Protein AF-R0KUG2-F1 (afdb_monomer_lite)

Foldseek 3Di:
DVVVVVPPPPDDDDAKDWDDPFDPDNIDIDGDPDPDDDDDDDPPPCPVVVVVVVCVVVPDPPD

Radius of gyration: 15.69 Å; chains: 1; bounding box: 40×27×39 Å

pLDDT: mean 85.87, std 15.7, range [42.16, 98.0]

Secondary structure (DSSP, 8-state):
-HHHHHT--------EEEEEEETTEEEEEEE--SSS-----STTSSHHHHHHHHHHHTT----

Organism: Nosema bombycis (strain CQ1 / CVCC 102059) (NCBI:txid578461)

Structure (mmCIF, N/CA/C/O backbone):
data_AF-R0KUG2-F1
#
_entry.id   AF-R0KUG2-F1
#
loop_
_atom_site.group_PDB
_atom_site.id
_atom_site.type_symbol
_atom_site.label_atom_id
_atom_site.label_alt_id
_atom_site.label_comp_id
_atom_site.label_asym_id
_atom_site.label_entity_id
_atom_site.label_seq_id
_atom_site.pdbx_PDB_ins_code
_atom_site.Cartn_x
_atom_site.Cartn_y
_atom_site.Cartn_z
_atom_site.occupancy
_atom_site.B_iso_or_equiv
_atom_site.auth_seq_id
_atom_site.auth_comp_id
_atom_site.auth_asym_id
_atom_site.auth_atom_id
_atom_site.pdbx_PDB_model_num
ATOM 1 N N . MET A 1 1 ? -25.417 -3.153 23.754 1.00 54.91 1 MET A N 1
ATOM 2 C CA . MET A 1 1 ? -26.466 -2.584 22.873 1.00 54.91 1 MET A CA 1
ATOM 3 C C . MET A 1 1 ? -26.583 -1.065 22.979 1.00 54.91 1 MET A C 1
ATOM 5 O O . MET A 1 1 ? -26.313 -0.420 21.981 1.00 54.91 1 MET A O 1
ATOM 9 N N . ALA A 1 2 ? -26.917 -0.454 24.129 1.00 54.53 2 ALA A N 1
ATOM 10 C CA . ALA A 1 2 ? -26.939 1.021 24.240 1.00 54.53 2 ALA A CA 1
ATOM 11 C C . ALA A 1 2 ? -25.531 1.660 24.329 1.00 54.53 2 ALA A C 1
ATOM 13 O O . ALA A 1 2 ? -25.300 2.742 23.800 1.00 54.53 2 ALA A O 1
ATOM 14 N N . PHE A 1 3 ? -24.571 0.965 24.952 1.00 56.00 3 PHE A N 1
ATOM 15 C CA . PHE A 1 3 ? -23.189 1.439 25.118 1.00 56.00 3 PHE A CA 1
ATOM 16 C C . PHE A 1 3 ? -22.380 1.442 23.804 1.00 56.00 3 PHE A C 1
ATOM 18 O O . PHE A 1 3 ? -21.503 2.280 23.616 1.00 56.00 3 PHE A O 1
ATOM 25 N N . ASP A 1 4 ? -22.719 0.551 22.867 1.00 60.59 4 ASP A N 1
ATOM 26 C CA . ASP A 1 4 ? -22.043 0.427 21.567 1.00 60.59 4 ASP A CA 1
ATOM 27 C C . ASP A 1 4 ? -22.437 1.555 20.598 1.00 60.59 4 ASP A C 1
ATOM 29 O O . ASP A 1 4 ? -21.626 1.991 19.788 1.00 60.59 4 ASP A O 1
ATOM 33 N N . LEU A 1 5 ? -23.662 2.084 20.720 1.00 60.31 5 LEU A N 1
ATOM 34 C CA . LEU A 1 5 ? -24.145 3.205 19.904 1.00 60.31 5 LEU A CA 1
ATOM 35 C C . LEU A 1 5 ? -23.595 4.564 20.368 1.00 60.31 5 LEU A C 1
ATOM 37 O O . LEU A 1 5 ? -23.431 5.461 19.547 1.00 60.31 5 LEU A O 1
ATOM 41 N N . LEU A 1 6 ? -23.263 4.714 21.657 1.00 58.06 6 LEU A N 1
ATOM 42 C CA . LEU A 1 6 ? -22.602 5.919 22.185 1.00 58.06 6 LEU A CA 1
ATOM 43 C C . LEU A 1 6 ? -21.095 5.954 21.873 1.00 58.06 6 LEU A C 1
ATOM 45 O O . LEU A 1 6 ? -20.493 7.022 21.910 1.00 58.06 6 LEU A O 1
ATOM 49 N N . ASN A 1 7 ? -20.502 4.810 21.513 1.00 59.16 7 ASN A N 1
ATOM 50 C CA . ASN A 1 7 ? -19.113 4.680 21.061 1.00 59.16 7 ASN A CA 1
ATOM 51 C C . ASN A 1 7 ? -19.016 4.473 19.540 1.00 59.16 7 ASN A C 1
ATOM 53 O O . ASN A 1 7 ? -18.055 3.872 19.053 1.00 59.16 7 ASN A O 1
ATOM 57 N N . TYR A 1 8 ? -20.002 4.954 18.773 1.00 62.59 8 TYR A N 1
ATOM 58 C CA . TYR A 1 8 ? -19.917 4.940 17.315 1.00 62.59 8 TYR A CA 1
ATOM 59 C C . TYR A 1 8 ? -18.889 5.977 16.852 1.00 62.59 8 TYR A C 1
ATOM 61 O O . TYR A 1 8 ? -19.180 7.143 16.586 1.00 62.59 8 TYR A O 1
ATOM 69 N N . ASP A 1 9 ? -17.648 5.523 16.804 1.00 67.88 9 ASP A N 1
ATOM 70 C CA . ASP A 1 9 ? -16.487 6.215 16.284 1.00 67.88 9 ASP A CA 1
ATOM 71 C C . ASP A 1 9 ? -16.726 6.558 14.801 1.00 67.88 9 ASP A C 1
ATOM 73 O O . ASP A 1 9 ? -16.587 5.719 13.912 1.00 67.88 9 ASP A O 1
ATOM 77 N N . AR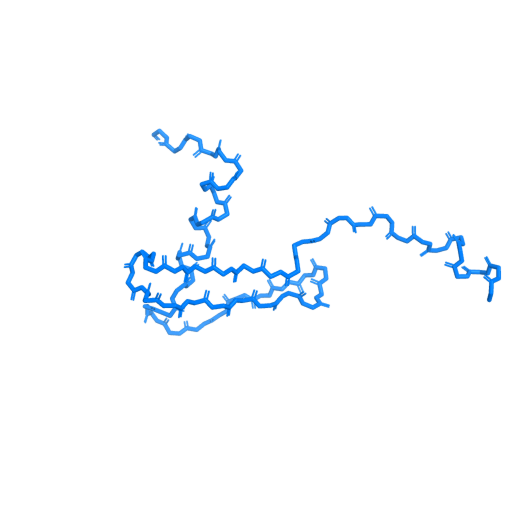G A 1 10 ? -17.143 7.803 14.529 1.00 71.88 10 ARG A N 1
ATOM 78 C CA . ARG A 1 10 ? -17.450 8.351 13.188 1.00 71.88 10 ARG A CA 1
ATOM 79 C C . ARG A 1 10 ? -16.187 8.566 12.338 1.00 71.88 10 ARG A C 1
ATOM 81 O O . ARG A 1 10 ? -16.033 9.612 11.712 1.00 71.88 10 ARG A O 1
ATOM 88 N N . ASN A 1 11 ? -15.268 7.608 12.316 1.00 79.06 11 ASN A N 1
ATOM 89 C CA . ASN A 1 11 ? -14.031 7.740 11.558 1.00 79.06 11 ASN A CA 1
ATOM 90 C C . ASN A 1 11 ? -14.220 7.298 10.108 1.00 79.06 11 ASN A C 1
ATOM 92 O O . ASN A 1 11 ? -14.623 6.172 9.822 1.00 79.06 11 ASN A O 1
ATOM 96 N N . ILE A 1 12 ? -13.881 8.199 9.188 1.00 88.62 12 ILE A N 1
ATOM 97 C CA . ILE A 1 12 ? -13.750 7.894 7.767 1.00 88.62 12 ILE A CA 1
ATOM 98 C C . ILE A 1 12 ? -12.304 7.455 7.552 1.00 88.62 12 ILE A C 1
ATOM 100 O O . ILE A 1 12 ? -11.379 8.250 7.705 1.00 88.62 12 ILE A O 1
ATOM 104 N N . LEU A 1 13 ? -12.112 6.175 7.243 1.00 90.75 13 LEU A N 1
ATOM 105 C CA . LEU A 1 13 ? -10.798 5.573 7.031 1.00 90.75 13 LEU A CA 1
ATOM 106 C C . LEU A 1 13 ? -10.699 5.031 5.607 1.00 90.75 13 LEU A C 1
ATOM 108 O O . LEU A 1 13 ? -11.676 4.532 5.049 1.00 90.75 13 LEU A O 1
ATOM 112 N N . ILE A 1 14 ? -9.497 5.089 5.037 1.00 92.88 14 ILE A N 1
ATOM 113 C CA . ILE A 1 14 ? -9.189 4.397 3.783 1.00 92.88 14 ILE A CA 1
ATOM 114 C C . ILE A 1 14 ? -9.135 2.902 4.097 1.00 92.88 14 ILE A C 1
ATOM 116 O O . ILE A 1 14 ? -8.355 2.500 4.953 1.00 92.88 14 ILE A O 1
ATOM 120 N N . ASN A 1 15 ? -9.954 2.090 3.423 1.00 93.88 15 ASN A N 1
ATOM 121 C CA . ASN A 1 15 ? -9.979 0.635 3.615 1.00 93.88 15 ASN A CA 1
ATOM 122 C C . ASN A 1 15 ? -9.007 -0.091 2.676 1.00 93.88 15 ASN A C 1
ATOM 124 O O . ASN A 1 15 ? -8.313 -1.016 3.089 1.00 93.88 15 ASN A O 1
ATOM 128 N N . THR A 1 16 ? -8.926 0.347 1.419 1.00 96.38 16 THR A N 1
ATOM 129 C CA . THR A 1 16 ? -8.099 -0.289 0.389 1.00 96.38 16 THR A CA 1
ATOM 130 C C . THR A 1 16 ? -7.595 0.753 -0.603 1.00 96.38 16 THR A C 1
ATOM 132 O O . THR A 1 16 ? -8.304 1.711 -0.908 1.00 96.38 16 THR A O 1
ATOM 135 N N . ILE A 1 17 ? -6.380 0.550 -1.110 1.00 96.75 17 ILE A N 1
ATOM 136 C CA . ILE A 1 17 ? -5.840 1.231 -2.291 1.00 96.75 17 ILE A CA 1
ATOM 137 C C . ILE A 1 17 ? -5.481 0.155 -3.313 1.00 96.75 17 ILE A C 1
ATOM 139 O O . ILE A 1 17 ? -4.789 -0.808 -2.981 1.00 96.75 17 ILE A O 1
ATOM 143 N N . GLU A 1 18 ? -5.935 0.339 -4.547 1.00 98.00 18 GLU A N 1
ATOM 144 C CA . GLU A 1 18 ? -5.614 -0.512 -5.688 1.00 98.00 18 GLU A CA 1
ATOM 145 C C . GLU A 1 18 ? -4.981 0.349 -6.782 1.00 98.00 18 GLU A C 1
ATOM 147 O O . GLU A 1 18 ? -5.567 1.336 -7.225 1.00 98.00 18 GLU A O 1
ATOM 152 N N . LEU A 1 19 ? -3.758 -0.002 -7.176 1.00 97.94 19 LEU A N 1
ATOM 153 C CA . LEU A 1 19 ? -2.990 0.681 -8.211 1.00 97.94 19 LEU A CA 1
ATOM 154 C C . LEU A 1 19 ? -2.779 -0.285 -9.378 1.00 97.94 19 LEU A C 1
ATOM 156 O O . LEU A 1 19 ? -2.188 -1.349 -9.199 1.00 97.94 19 LEU A O 1
ATOM 160 N N . VAL A 1 20 ? -3.259 0.093 -10.563 1.00 98.00 20 VAL A N 1
ATOM 161 C CA . VAL A 1 20 ? -3.169 -0.704 -11.796 1.00 98.00 20 VAL A CA 1
ATOM 162 C C . VAL A 1 20 ? -2.328 0.061 -12.808 1.00 98.00 20 VAL A C 1
ATOM 164 O O . VAL A 1 20 ? -2.605 1.235 -13.060 1.00 98.00 20 VAL A O 1
ATOM 167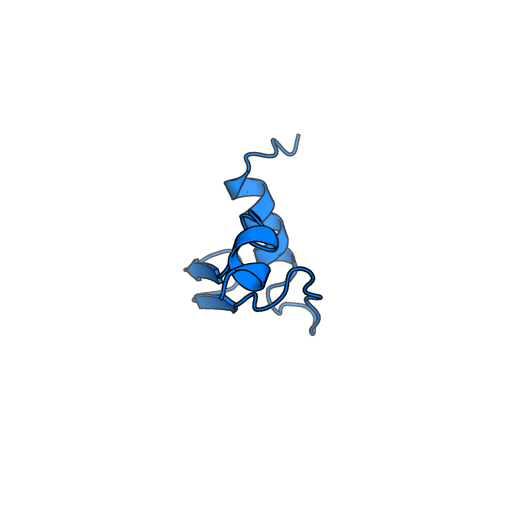 N N . ASN A 1 21 ? -1.312 -0.592 -13.378 1.00 97.50 21 ASN A N 1
ATOM 168 C CA . ASN A 1 21 ? -0.361 -0.000 -14.327 1.00 97.50 21 ASN A CA 1
ATOM 169 C C . ASN A 1 21 ? 0.206 1.346 -13.838 1.00 97.50 21 ASN A C 1
ATOM 171 O O . ASN A 1 21 ? 0.246 2.335 -14.574 1.00 97.50 21 ASN A O 1
ATOM 175 N N . PHE A 1 22 ? 0.605 1.403 -12.566 1.00 96.44 22 PHE A N 1
ATOM 176 C CA . PHE A 1 22 ? 1.025 2.635 -11.907 1.00 96.44 22 PHE A CA 1
ATOM 177 C C . PHE A 1 22 ? 2.480 2.535 -11.444 1.00 96.44 22 PHE A C 1
ATOM 179 O O . PHE A 1 22 ? 2.846 1.687 -10.625 1.00 96.44 22 PHE A O 1
ATOM 186 N N . MET A 1 23 ? 3.321 3.446 -11.942 1.00 95.06 23 MET A N 1
ATOM 187 C CA . MET A 1 23 ? 4.780 3.387 -11.787 1.00 95.06 23 MET A CA 1
ATOM 188 C C . MET A 1 23 ? 5.350 2.047 -12.273 1.00 95.06 23 MET A C 1
ATOM 190 O O . MET A 1 23 ? 5.156 1.689 -13.425 1.00 95.06 23 MET A O 1
ATOM 194 N N . CYS A 1 24 ? 6.077 1.324 -11.417 1.00 94.31 24 CYS A N 1
ATOM 195 C CA . CYS A 1 24 ? 6.692 0.037 -11.725 1.00 94.31 24 CYS A CA 1
ATOM 196 C C . CYS A 1 24 ? 5.824 -1.173 -11.335 1.00 94.31 24 CYS A C 1
ATOM 198 O O . CYS A 1 24 ? 6.361 -2.273 -11.219 1.00 94.31 24 CYS A O 1
ATOM 200 N N . HIS A 1 25 ? 4.524 -0.978 -11.081 1.00 96.19 25 HIS A N 1
ATOM 201 C CA . HIS A 1 25 ? 3.606 -2.043 -10.664 1.00 96.19 25 HIS A CA 1
ATOM 202 C C . HIS A 1 25 ? 2.496 -2.233 -11.697 1.00 96.19 25 HIS A C 1
ATOM 204 O O . HIS A 1 25 ? 1.724 -1.303 -11.940 1.00 96.19 25 HIS A O 1
ATOM 210 N N . ASP A 1 26 ? 2.377 -3.450 -12.233 1.00 97.50 26 ASP A N 1
ATOM 211 C CA . ASP A 1 26 ? 1.237 -3.853 -13.070 1.00 97.50 26 ASP A CA 1
ATOM 212 C C . ASP A 1 26 ? -0.050 -3.890 -12.232 1.00 97.50 26 ASP A C 1
ATOM 214 O O . ASP A 1 26 ? -1.092 -3.376 -12.639 1.00 97.50 26 ASP A O 1
ATOM 218 N N . HIS A 1 27 ? 0.038 -4.435 -11.011 1.00 97.88 27 HIS A N 1
ATOM 219 C CA . HIS A 1 27 ? -1.062 -4.479 -10.048 1.00 97.88 27 HIS A CA 1
ATOM 220 C C . HIS A 1 27 ? -0.547 -4.504 -8.602 1.00 97.88 27 HIS A C 1
ATOM 222 O O . HIS A 1 27 ? 0.174 -5.420 -8.207 1.00 97.88 27 HIS A O 1
ATOM 228 N N . LEU A 1 28 ? -0.916 -3.499 -7.798 1.00 97.62 28 LEU A N 1
ATOM 229 C CA . LEU A 1 28 ? -0.582 -3.402 -6.373 1.00 97.62 28 LEU A CA 1
ATOM 230 C C . LEU A 1 28 ? -1.841 -3.127 -5.544 1.00 97.62 28 LEU A C 1
ATOM 232 O O . LEU A 1 28 ? -2.474 -2.084 -5.697 1.00 97.62 28 LEU A O 1
ATOM 236 N N . VAL A 1 29 ? -2.159 -4.032 -4.615 1.00 97.38 29 VAL A N 1
ATOM 237 C CA . VAL A 1 29 ? -3.309 -3.914 -3.705 1.00 97.38 29 VAL A CA 1
ATOM 238 C C . VAL A 1 29 ? -2.831 -3.806 -2.262 1.00 97.38 29 VAL A C 1
ATOM 240 O O . VAL A 1 29 ? -2.051 -4.634 -1.786 1.00 97.38 29 VAL A O 1
ATOM 243 N N . VAL A 1 30 ? -3.330 -2.803 -1.541 1.00 96.00 30 VAL A N 1
ATOM 244 C CA . VAL A 1 30 ? -3.001 -2.553 -0.133 1.00 96.00 30 VAL A CA 1
ATOM 245 C C . VAL A 1 30 ? -4.279 -2.425 0.678 1.00 96.00 30 VAL A C 1
ATOM 247 O O . VAL A 1 30 ? -5.090 -1.541 0.425 1.00 96.00 30 VAL A O 1
ATOM 2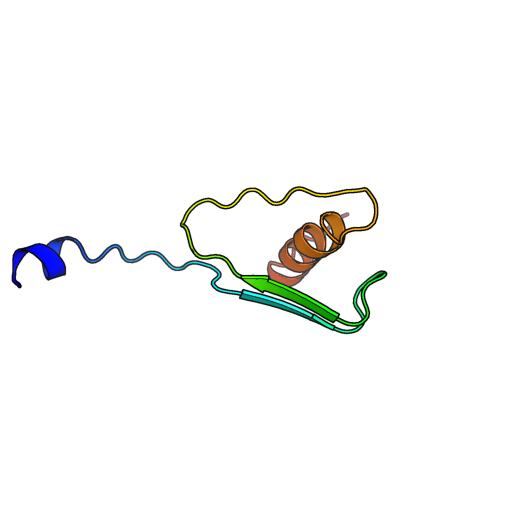50 N N . ASN A 1 31 ? -4.432 -3.285 1.685 1.00 95.94 31 ASN A N 1
ATOM 251 C CA . ASN A 1 31 ? -5.583 -3.293 2.587 1.00 95.94 31 ASN A CA 1
ATOM 252 C C . ASN A 1 31 ? -5.211 -2.720 3.961 1.00 95.94 31 ASN A C 1
ATOM 254 O O . ASN A 1 31 ? -4.261 -3.178 4.600 1.00 95.94 31 ASN A O 1
ATOM 258 N N . PHE A 1 32 ? -6.007 -1.774 4.446 1.00 93.75 32 PHE A N 1
ATOM 259 C CA . PHE A 1 32 ? -5.852 -1.095 5.727 1.00 93.75 32 PHE A CA 1
ATOM 260 C C . PHE A 1 32 ? -6.910 -1.611 6.701 1.00 93.75 32 PHE A C 1
ATOM 262 O O . PHE A 1 32 ? -8.104 -1.406 6.520 1.00 93.75 32 PHE A O 1
ATOM 269 N N . LYS A 1 33 ? -6.473 -2.303 7.757 1.00 82.81 33 LYS A N 1
ATOM 270 C CA . LYS A 1 33 ? -7.379 -2.915 8.751 1.00 82.81 33 LYS A CA 1
ATOM 271 C C . LYS A 1 33 ? -7.456 -2.141 10.067 1.00 82.81 33 LYS A C 1
ATOM 273 O O . LYS A 1 33 ? -8.209 -2.515 10.961 1.00 82.81 33 LYS A O 1
ATOM 278 N N . LYS A 1 34 ? -6.614 -1.120 10.234 1.00 87.62 34 LYS A N 1
ATOM 279 C CA . LYS A 1 34 ? -6.428 -0.381 11.488 1.00 87.62 34 LYS A CA 1
ATOM 280 C C . LYS A 1 34 ? -6.334 1.113 11.201 1.00 87.62 34 LYS A C 1
ATOM 282 O O . LYS A 1 34 ? -5.844 1.505 10.146 1.00 87.62 34 LYS A O 1
ATOM 287 N N . LYS A 1 35 ? -6.705 1.930 12.196 1.00 87.88 35 LYS A N 1
ATOM 288 C CA . LYS A 1 35 ? -6.562 3.400 12.174 1.00 87.88 35 LYS A CA 1
ATOM 289 C C . LYS A 1 35 ? -5.125 3.860 11.888 1.00 87.88 35 LYS A C 1
ATOM 291 O O . LYS A 1 35 ? -4.922 4.921 11.320 1.00 87.88 35 LYS A O 1
ATOM 296 N N . PHE A 1 36 ? -4.138 3.048 12.271 1.00 90.81 36 PHE A N 1
ATOM 297 C CA . PHE A 1 36 ? -2.721 3.278 12.021 1.00 90.81 36 PHE A CA 1
ATOM 298 C C . PHE A 1 36 ? -2.108 2.058 11.329 1.00 90.81 36 PHE A C 1
ATOM 300 O O . PHE A 1 36 ? -2.282 0.927 11.791 1.00 90.81 36 PHE A O 1
ATOM 307 N N . THR A 1 37 ? -1.395 2.289 10.226 1.00 92.19 37 THR A N 1
ATOM 308 C CA . THR A 1 37 ? -0.765 1.242 9.413 1.00 92.19 37 THR A CA 1
ATOM 309 C C . THR A 1 37 ? 0.644 1.677 9.021 1.00 92.19 37 THR A C 1
ATOM 311 O O . THR A 1 37 ? 0.819 2.734 8.421 1.00 92.19 37 THR A O 1
ATOM 314 N N . CYS A 1 38 ? 1.646 0.847 9.318 1.00 94.12 38 CYS A N 1
ATOM 315 C CA . CYS A 1 38 ? 3.014 1.034 8.836 1.00 94.12 38 CYS A CA 1
ATOM 316 C C . CYS A 1 38 ? 3.230 0.224 7.558 1.00 94.12 38 CYS A C 1
ATOM 318 O O . CYS A 1 38 ? 2.970 -0.979 7.541 1.00 94.12 38 CYS A O 1
ATOM 320 N N . ILE A 1 39 ? 3.755 0.860 6.512 1.00 94.00 39 ILE A N 1
ATOM 321 C CA . ILE A 1 39 ? 4.061 0.203 5.237 1.00 94.00 39 ILE A CA 1
ATOM 322 C C . ILE A 1 39 ? 5.581 0.082 5.095 1.00 94.00 39 ILE A C 1
ATOM 324 O O . ILE A 1 39 ? 6.277 1.070 4.872 1.00 94.00 39 ILE A O 1
ATOM 328 N N . GLY A 1 40 ? 6.096 -1.141 5.236 1.00 94.38 40 GLY A N 1
ATOM 329 C CA . GLY A 1 40 ? 7.514 -1.480 5.086 1.00 94.38 40 GLY A CA 1
ATOM 330 C C . GLY A 1 40 ? 7.786 -2.379 3.876 1.00 94.38 40 GLY A C 1
ATOM 331 O O . GLY A 1 40 ? 6.868 -2.821 3.192 1.00 94.38 40 GLY A O 1
ATOM 332 N N . GLY A 1 41 ? 9.063 -2.653 3.598 1.00 95.06 41 GLY A N 1
ATOM 333 C CA . GLY A 1 41 ? 9.481 -3.600 2.558 1.00 95.06 41 GLY A CA 1
ATOM 334 C C . GLY A 1 41 ? 10.784 -3.202 1.866 1.00 95.06 41 GLY A C 1
ATOM 335 O O . GLY A 1 41 ? 11.326 -2.125 2.116 1.00 95.06 41 GLY A O 1
ATOM 336 N N . ARG A 1 42 ? 11.265 -4.035 0.940 1.00 96.50 42 ARG A N 1
ATOM 337 C CA . ARG A 1 42 ? 12.507 -3.809 0.173 1.00 96.50 42 ARG A CA 1
ATOM 338 C C . ARG A 1 42 ? 12.359 -2.696 -0.878 1.00 96.50 42 ARG A C 1
ATOM 340 O O . ARG A 1 42 ? 11.247 -2.331 -1.256 1.00 96.50 42 ARG A O 1
ATOM 347 N N . ASN A 1 43 ? 13.458 -2.107 -1.346 1.00 95.50 43 ASN A N 1
ATOM 348 C CA . ASN A 1 43 ? 13.424 -1.114 -2.431 1.00 95.50 43 ASN A CA 1
ATOM 349 C C . ASN A 1 43 ? 12.685 -1.670 -3.661 1.00 95.50 43 ASN A C 1
ATOM 351 O O . ASN A 1 43 ? 12.820 -2.848 -3.976 1.00 95.50 43 ASN A O 1
ATOM 355 N N . GLY A 1 44 ? 11.864 -0.834 -4.305 1.00 94.31 44 GLY A N 1
ATOM 356 C CA . GLY A 1 44 ? 11.007 -1.237 -5.429 1.00 94.31 44 GLY A CA 1
ATOM 357 C C . GLY A 1 44 ? 9.645 -1.836 -5.045 1.00 94.31 44 GLY A C 1
ATOM 358 O O . GLY A 1 44 ? 8.775 -1.920 -5.899 1.00 94.31 44 GLY A O 1
ATOM 359 N N . SER A 1 45 ? 9.387 -2.152 -3.768 1.00 95.25 45 SER A N 1
ATOM 360 C CA . SER A 1 45 ? 8.143 -2.815 -3.320 1.00 95.25 45 SER A CA 1
ATOM 361 C C . SER A 1 45 ? 6.851 -1.977 -3.394 1.00 95.25 45 SER A C 1
ATOM 363 O O . SER A 1 45 ? 5.851 -2.367 -2.805 1.00 95.25 45 SER A O 1
ATOM 365 N N . GLY A 1 46 ? 6.870 -0.787 -4.003 1.00 95.75 46 GLY A N 1
ATOM 366 C CA . GLY A 1 46 ? 5.666 0.043 -4.167 1.00 95.75 46 GLY A CA 1
ATOM 367 C C . GLY A 1 46 ? 5.352 1.027 -3.039 1.00 95.75 46 GLY A C 1
ATOM 368 O O . GLY A 1 46 ? 4.350 1.726 -3.114 1.00 95.75 46 GLY A O 1
ATOM 369 N N . LYS A 1 47 ? 6.227 1.181 -2.034 1.00 96.44 47 LYS A N 1
ATOM 370 C CA . LYS A 1 47 ? 6.051 2.182 -0.956 1.00 96.44 47 LYS A CA 1
ATOM 371 C C . LYS A 1 47 ? 5.817 3.600 -1.495 1.00 96.44 47 LYS A C 1
ATOM 373 O O . LYS A 1 47 ? 4.837 4.245 -1.136 1.00 96.44 47 LYS A O 1
ATOM 378 N N . SER A 1 48 ? 6.688 4.061 -2.395 1.00 96.31 48 SER A N 1
ATOM 379 C CA . SER A 1 48 ? 6.553 5.380 -3.024 1.00 96.31 48 SER A CA 1
ATOM 380 C C . SER A 1 48 ? 5.319 5.470 -3.921 1.00 96.31 48 SER A C 1
ATOM 382 O O . SER A 1 48 ? 4.701 6.524 -3.973 1.00 96.31 48 SER A O 1
ATOM 384 N N . ALA A 1 49 ? 4.924 4.372 -4.576 1.00 97.00 49 ALA A N 1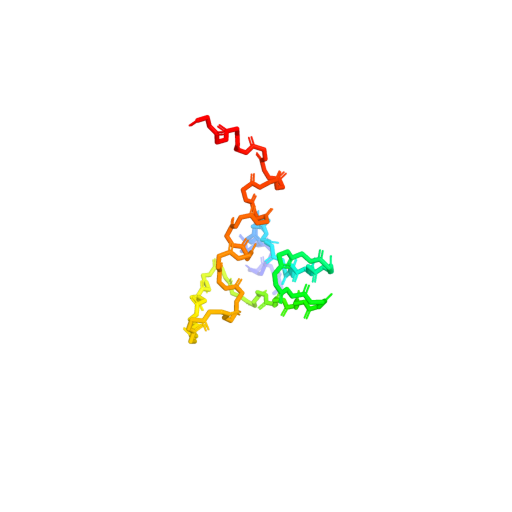
ATOM 385 C CA . ALA A 1 49 ? 3.712 4.327 -5.392 1.00 97.00 49 ALA A CA 1
ATOM 386 C C . ALA A 1 49 ? 2.461 4.580 -4.539 1.00 97.00 49 ALA A C 1
ATOM 388 O O . ALA A 1 49 ? 1.642 5.424 -4.892 1.00 97.00 49 ALA A O 1
ATOM 389 N N . ILE A 1 50 ? 2.370 3.945 -3.367 1.00 96.44 50 ILE A N 1
ATOM 390 C CA . ILE A 1 50 ? 1.277 4.165 -2.410 1.00 96.44 50 ILE A CA 1
ATOM 391 C C . ILE A 1 50 ? 1.266 5.624 -1.939 1.00 96.44 50 ILE A C 1
ATOM 393 O O . ILE A 1 50 ? 0.241 6.294 -2.043 1.00 96.44 50 ILE A O 1
ATOM 397 N N . MET A 1 51 ? 2.412 6.148 -1.493 1.00 95.38 51 MET A N 1
ATOM 398 C CA . MET A 1 51 ? 2.528 7.538 -1.033 1.00 95.38 51 MET A CA 1
ATOM 399 C C . MET A 1 51 ? 2.121 8.552 -2.115 1.00 95.38 51 MET A C 1
ATOM 401 O O . MET A 1 51 ? 1.353 9.472 -1.845 1.00 95.38 51 MET A O 1
ATOM 405 N N . ILE A 1 52 ? 2.607 8.379 -3.346 1.00 95.69 52 ILE A N 1
ATOM 406 C CA . ILE A 1 52 ? 2.326 9.297 -4.456 1.00 95.69 52 ILE A CA 1
ATOM 407 C C . ILE A 1 52 ? 0.873 9.170 -4.918 1.00 95.69 52 ILE A C 1
ATOM 409 O O . ILE A 1 52 ? 0.248 10.190 -5.190 1.00 95.69 52 ILE A O 1
ATOM 413 N N . SER A 1 53 ? 0.304 7.961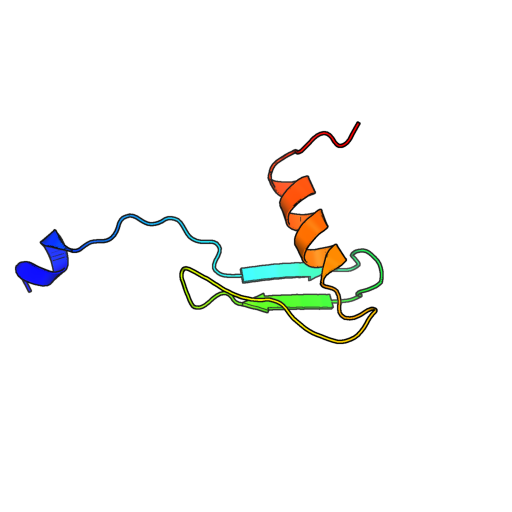 -4.954 1.00 95.56 53 SER A N 1
ATOM 414 C CA . SER A 1 53 ? -1.110 7.766 -5.305 1.00 95.56 53 SER A CA 1
ATOM 415 C C . SER A 1 53 ? -2.051 8.520 -4.361 1.00 95.56 53 SER A C 1
ATOM 417 O O . SER A 1 53 ? -2.985 9.171 -4.823 1.00 95.56 53 SER A O 1
ATOM 419 N N . LEU A 1 54 ? -1.753 8.527 -3.056 1.00 94.38 54 LEU A N 1
ATOM 420 C CA . LEU A 1 54 ? -2.482 9.321 -2.066 1.00 94.38 54 LEU A CA 1
ATOM 421 C C . LEU A 1 54 ? -2.320 10.824 -2.323 1.00 94.38 54 LEU A C 1
ATOM 423 O O . LEU A 1 54 ? -3.297 11.566 -2.263 1.00 94.38 54 LEU A O 1
ATOM 427 N N . GLY A 1 55 ? -1.106 11.273 -2.651 1.00 94.06 55 GLY A N 1
ATOM 428 C CA . GLY A 1 55 ? -0.844 12.670 -3.005 1.00 94.06 55 GLY A CA 1
ATOM 429 C C . GLY A 1 55 ? -1.613 13.137 -4.247 1.00 94.06 55 GLY A C 1
ATOM 430 O O . GLY A 1 55 ? -2.166 14.236 -4.243 1.00 94.06 55 GLY A O 1
ATOM 431 N N . LEU A 1 56 ? -1.687 12.294 -5.282 1.00 93.06 56 LEU A N 1
ATOM 432 C CA . LEU A 1 56 ? -2.466 12.557 -6.496 1.00 93.06 56 LEU A CA 1
ATOM 433 C C . LEU A 1 56 ? -3.970 12.577 -6.208 1.00 93.06 56 LEU A C 1
ATOM 435 O O . LEU A 1 56 ? -4.657 13.492 -6.656 1.00 93.06 56 LEU A O 1
ATOM 439 N N . LEU A 1 57 ? -4.468 11.605 -5.432 1.00 93.19 57 LEU A N 1
ATOM 440 C CA . LEU A 1 57 ? -5.883 11.497 -5.065 1.00 93.19 57 LEU A CA 1
ATOM 441 C C . LEU A 1 57 ? -6.379 12.746 -4.329 1.00 93.19 57 LEU A C 1
ATOM 443 O O . LEU A 1 57 ? -7.450 13.260 -4.637 1.00 93.19 57 LEU A O 1
ATOM 447 N N . PHE A 1 58 ? -5.594 13.245 -3.372 1.00 89.56 58 PHE A N 1
ATOM 448 C CA . PHE A 1 58 ? -5.949 14.425 -2.580 1.00 89.56 58 PHE A CA 1
ATOM 449 C C . PHE A 1 58 ? -5.463 15.747 -3.186 1.00 89.56 58 PHE A C 1
ATOM 451 O O . PHE A 1 58 ? -5.567 16.786 -2.539 1.00 89.56 58 PHE A O 1
ATOM 458 N N . TRP A 1 59 ? -4.970 15.724 -4.429 1.00 72.50 59 TRP A N 1
ATOM 459 C CA . TRP A 1 59 ? -4.536 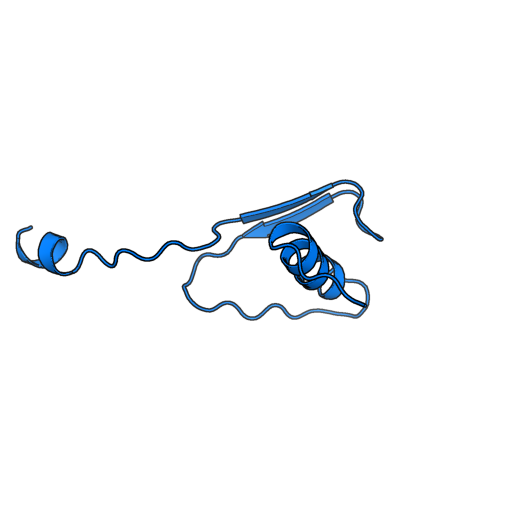16.906 -5.172 1.00 72.50 59 TRP A CA 1
ATOM 460 C C . TRP A 1 59 ? -3.525 17.774 -4.399 1.00 72.50 59 TRP A C 1
ATOM 462 O O . TRP A 1 59 ? -3.702 18.980 -4.209 1.00 72.50 59 TRP A O 1
ATOM 472 N N . PHE A 1 60 ? -2.407 17.183 -3.974 1.00 62.34 60 PHE A N 1
ATOM 473 C CA . PHE A 1 60 ? -1.238 17.984 -3.616 1.00 62.34 60 PHE A CA 1
ATOM 474 C C . PHE A 1 60 ? -0.529 18.405 -4.900 1.00 62.34 60 PHE A C 1
ATOM 476 O O . PHE A 1 60 ? 0.120 17.600 -5.568 1.00 62.34 60 PHE A O 1
ATOM 483 N N . LYS A 1 61 ? -0.653 19.684 -5.264 1.00 53.59 61 LYS A N 1
ATOM 484 C CA . LYS A 1 61 ? 0.126 20.273 -6.354 1.00 53.59 61 LYS A CA 1
ATOM 485 C C . LYS A 1 61 ? 1.592 20.333 -5.909 1.00 53.59 61 LYS A C 1
ATOM 487 O O . LYS A 1 61 ? 2.003 21.294 -5.266 1.00 53.59 61 LYS A O 1
ATOM 492 N N . ILE A 1 62 ? 2.354 19.278 -6.197 1.00 51.97 62 ILE A N 1
ATOM 493 C CA . ILE A 1 62 ? 3.808 19.254 -6.014 1.00 51.97 62 ILE A CA 1
ATOM 494 C C . ILE A 1 62 ? 4.368 20.224 -7.056 1.00 51.97 62 ILE A C 1
ATOM 496 O O . ILE A 1 62 ? 4.308 19.953 -8.256 1.00 51.97 62 ILE A O 1
ATOM 500 N N . LYS A 1 63 ? 4.779 21.402 -6.594 1.00 42.16 63 LYS A N 1
ATOM 501 C CA . LYS A 1 63 ? 5.417 22.437 -7.402 1.00 42.16 63 LYS A CA 1
ATOM 502 C C . LYS A 1 63 ? 6.923 22.367 -7.210 1.00 42.16 63 LYS A C 1
ATOM 504 O O . LYS A 1 63 ? 7.333 22.075 -6.065 1.00 42.16 63 LYS A O 1
#

InterPro domains:
  IPR027417 P-loop containing nucleoside triphosphate hydrolase [G3DSA:3.40.50.300] (11-62)
  IPR027417 P-loop containing nucleoside triphosphate hydrolase [SSF52540] (14-60)
  IPR038729 Rad50/SbcC-type AAA domain [PF13476] (17-59)

Sequence (63 aa):
MAFDLLNYDRNILINTIELVNFMCHDHLVVNFKKKFTCIGGRNGSGKSAIMISLGLLFWFKIK